Protein AF-A0A3N6KW41-F1 (afdb_monomer_lite)

Foldseek 3Di:
DCPPVVVCVVVQQDDVSLVVVLVCLQPPVLVVDDPVCNVVCVVCSVVVSVLSLQCNQFVDDPVFSVPFDPVQDDVVQQWGWTQDPPRDIDITGRHDD

pLDDT: mean 88.59, std 10.66, range [49.94, 97.19]

Organism: NCBI:txid1358

Structure (mmCIF, N/CA/C/O backbone):
data_AF-A0A3N6KW41-F1
#
_entry.id   AF-A0A3N6KW41-F1
#
loop_
_atom_site.group_PDB
_atom_site.id
_atom_site.type_symbol
_atom_site.label_atom_id
_atom_site.label_alt_id
_atom_site.label_comp_id
_atom_site.label_asym_id
_atom_site.label_entity_id
_atom_site.label_seq_id
_atom_site.pdbx_PDB_ins_code
_atom_site.Cartn_x
_atom_site.Cartn_y
_atom_site.Cartn_z
_atom_site.occupancy
_atom_site.B_iso_or_equiv
_atom_site.auth_seq_id
_atom_site.auth_comp_id
_atom_site.auth_asym_id
_atom_site.auth_atom_id
_atom_site.pdbx_PDB_model_num
ATOM 1 N N . MET A 1 1 ? -32.740 1.576 -9.269 1.00 49.94 1 MET A N 1
ATOM 2 C CA . MET A 1 1 ? -31.576 1.965 -8.438 1.00 49.94 1 MET A CA 1
ATOM 3 C C . MET A 1 1 ? -30.380 1.153 -8.911 1.00 49.94 1 MET A C 1
ATOM 5 O O . MET A 1 1 ? -30.585 -0.038 -9.018 1.00 49.94 1 MET A O 1
ATOM 9 N N . HIS A 1 2 ? -29.233 1.778 -9.236 1.00 55.50 2 HIS A N 1
ATOM 10 C CA . HIS A 1 2 ? -27.867 1.202 -9.426 1.00 55.50 2 HIS A CA 1
ATOM 11 C C . HIS A 1 2 ? -27.022 1.808 -10.570 1.00 55.50 2 HIS A C 1
ATOM 13 O O . HIS A 1 2 ? -25.885 1.397 -10.748 1.00 55.50 2 HIS A O 1
ATOM 19 N N . TYR A 1 3 ? -27.471 2.865 -11.260 1.00 67.19 3 TYR A N 1
ATOM 20 C CA . TYR A 1 3 ? -26.699 3.487 -12.358 1.00 67.19 3 TYR A CA 1
ATOM 21 C C . TYR A 1 3 ? -25.261 3.910 -11.981 1.00 67.19 3 TYR A C 1
ATOM 23 O O . TYR A 1 3 ? -24.344 3.816 -12.789 1.00 67.19 3 TYR A O 1
ATOM 31 N N . ARG A 1 4 ? -25.031 4.364 -10.739 1.00 64.88 4 ARG A N 1
ATOM 32 C CA . ARG A 1 4 ? -23.680 4.732 -10.272 1.00 64.88 4 ARG A CA 1
ATOM 33 C C . ARG A 1 4 ? -22.803 3.523 -9.956 1.00 64.88 4 ARG A C 1
ATOM 35 O O . ARG A 1 4 ? -21.609 3.580 -10.213 1.00 64.88 4 ARG A O 1
ATOM 42 N N . ALA A 1 5 ? -23.383 2.456 -9.409 1.00 63.94 5 ALA A N 1
ATOM 43 C CA . ALA A 1 5 ? -22.646 1.234 -9.098 1.00 63.94 5 ALA A CA 1
ATOM 44 C C . ALA A 1 5 ? -22.207 0.529 -10.391 1.00 63.94 5 ALA A C 1
ATOM 46 O O . ALA A 1 5 ? -21.037 0.195 -10.528 1.00 63.94 5 ALA A O 1
ATOM 47 N N . SER A 1 6 ? -23.096 0.448 -11.389 1.00 69.12 6 SER A N 1
ATOM 48 C CA . SER A 1 6 ? -22.790 -0.143 -12.699 1.00 69.12 6 SER A CA 1
ATOM 49 C C . SER A 1 6 ? -21.730 0.636 -13.493 1.00 69.12 6 SER A C 1
ATOM 51 O O . SER A 1 6 ? -21.033 0.068 -14.322 1.00 69.12 6 SER A O 1
ATOM 53 N N . GLN A 1 7 ? -21.576 1.944 -13.250 1.00 69.00 7 GLN A N 1
ATOM 54 C CA . GLN A 1 7 ? -20.508 2.770 -13.843 1.00 69.00 7 GLN A CA 1
ATOM 55 C C . GLN A 1 7 ? -19.137 2.570 -13.166 1.00 69.00 7 GLN A C 1
ATOM 57 O O . GLN A 1 7 ? -18.111 2.957 -13.732 1.00 69.00 7 GLN A O 1
ATOM 62 N N . LEU A 1 8 ? -19.122 2.028 -11.944 1.00 65.31 8 LEU A N 1
ATOM 63 C CA . LEU A 1 8 ? -17.916 1.783 -11.150 1.00 65.31 8 LEU A CA 1
ATOM 64 C C . LEU A 1 8 ? -17.413 0.344 -11.289 1.00 65.31 8 LEU A C 1
ATOM 66 O O . LEU A 1 8 ? -16.218 0.123 -11.165 1.00 65.31 8 LEU A O 1
ATOM 70 N N . GLU A 1 9 ? -18.299 -0.603 -11.585 1.00 65.69 9 GLU A N 1
ATOM 71 C CA . GLU A 1 9 ? -18.011 -2.041 -11.612 1.00 65.69 9 GLU A CA 1
ATOM 72 C C . GLU A 1 9 ? -16.845 -2.413 -12.545 1.00 65.69 9 GLU A C 1
ATOM 74 O O . GLU A 1 9 ? -15.937 -3.113 -12.123 1.00 65.69 9 GLU A O 1
ATOM 79 N N . GLY A 1 10 ? -16.771 -1.837 -13.752 1.00 67.19 10 GLY A N 1
ATOM 80 C CA . GLY A 1 10 ? -15.646 -2.044 -14.684 1.00 67.19 10 GLY A CA 1
ATOM 81 C C . GLY A 1 10 ? -14.396 -1.189 -14.419 1.00 67.19 10 GLY A C 1
ATOM 82 O O . GLY A 1 10 ? -13.525 -1.098 -15.279 1.00 67.19 10 GLY A O 1
ATOM 83 N N . LYS A 1 11 ? -14.340 -0.474 -13.290 1.00 69.88 11 LYS A N 1
ATOM 84 C CA . LYS A 1 11 ? -13.215 0.392 -12.881 1.00 69.88 11 LYS A CA 1
ATOM 85 C C . LYS A 1 11 ? -12.656 0.024 -11.507 1.00 69.88 11 LYS A C 1
ATOM 87 O O . LYS A 1 11 ? -11.722 0.676 -11.038 1.00 69.88 11 LYS A O 1
ATOM 92 N N . LEU A 1 12 ? -13.268 -0.948 -10.838 1.00 71.31 12 LEU A N 1
ATOM 93 C CA . LEU A 1 12 ? -12.833 -1.444 -9.543 1.00 71.31 12 LEU A CA 1
ATOM 94 C C . LEU A 1 12 ? -11.847 -2.583 -9.774 1.00 71.31 12 LEU A C 1
ATOM 96 O O . LEU A 1 12 ? -12.175 -3.534 -10.469 1.00 71.31 12 LEU A O 1
ATOM 100 N N . PHE A 1 13 ? -10.676 -2.489 -9.149 1.00 71.31 13 PHE A N 1
ATOM 101 C CA . PHE A 1 13 ? -9.762 -3.619 -9.043 1.00 71.31 13 PHE A CA 1
ATOM 102 C C . PHE A 1 13 ? -10.388 -4.651 -8.108 1.00 71.31 13 PHE A C 1
ATOM 104 O O . PHE A 1 13 ? -10.581 -4.376 -6.920 1.00 71.31 13 PHE A O 1
ATOM 111 N N . LEU A 1 14 ? -10.749 -5.813 -8.645 1.00 71.75 14 LEU A N 1
ATOM 112 C CA . LEU A 1 14 ? -11.401 -6.882 -7.893 1.00 71.75 14 LEU A CA 1
ATOM 113 C C . LEU A 1 14 ? -10.571 -8.167 -7.964 1.00 71.75 14 LEU A C 1
ATOM 115 O O . LEU A 1 14 ? -10.083 -8.544 -9.026 1.00 71.75 14 LEU A O 1
ATOM 119 N N . GLY A 1 15 ? -10.443 -8.850 -6.821 1.00 74.31 15 GLY A N 1
ATOM 120 C CA . GLY A 1 15 ? -9.810 -10.169 -6.723 1.00 74.31 15 GLY A CA 1
ATOM 121 C C . GLY A 1 15 ? -8.417 -10.221 -7.354 1.00 74.31 15 GLY A C 1
ATOM 122 O O . GLY A 1 15 ? -7.523 -9.472 -6.958 1.00 74.31 15 GLY A O 1
ATOM 123 N N . ASP A 1 16 ? -8.261 -11.093 -8.353 1.00 82.62 16 ASP A N 1
ATOM 124 C CA . ASP A 1 16 ? -6.994 -11.377 -9.034 1.00 82.62 16 ASP A CA 1
ATOM 125 C C . ASP A 1 16 ? -6.350 -10.137 -9.670 1.00 82.62 16 ASP A C 1
ATOM 127 O O . ASP A 1 16 ? -5.124 -10.035 -9.707 1.00 82.62 16 ASP A O 1
ATOM 131 N N . GLU A 1 17 ? -7.138 -9.150 -10.105 1.00 86.81 17 GLU A N 1
ATOM 132 C CA . GLU A 1 17 ? -6.604 -7.921 -10.704 1.00 86.81 17 GLU A CA 1
ATOM 133 C C . GLU A 1 17 ? -5.730 -7.131 -9.722 1.00 86.81 17 GLU A C 1
ATOM 135 O O . GLU A 1 17 ? -4.718 -6.547 -10.115 1.00 86.81 17 GLU A O 1
ATOM 140 N N . THR A 1 18 ? -6.087 -7.138 -8.433 1.00 89.00 18 THR A N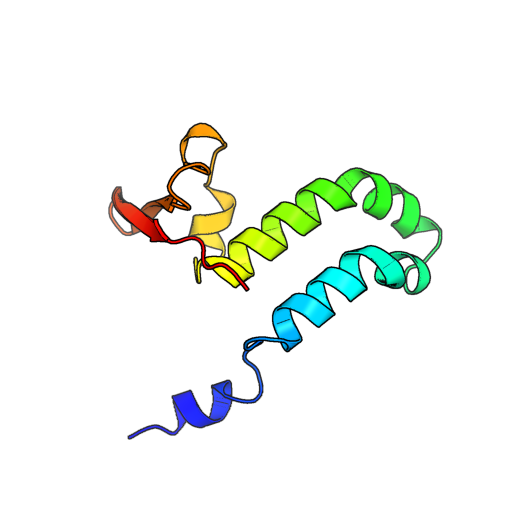 1
ATOM 141 C CA . THR A 1 18 ? -5.304 -6.495 -7.368 1.00 89.00 18 THR A CA 1
ATOM 142 C C . THR A 1 18 ? -3.927 -7.132 -7.254 1.00 89.00 18 THR A C 1
ATOM 144 O O . THR A 1 18 ? -2.914 -6.431 -7.188 1.00 89.00 18 THR A O 1
ATOM 147 N N . LYS A 1 19 ? -3.881 -8.467 -7.260 1.00 89.81 19 LYS A N 1
ATOM 148 C CA . LYS A 1 19 ? -2.634 -9.220 -7.162 1.00 89.81 19 LYS A CA 1
ATOM 149 C C . LYS A 1 19 ? -1.769 -9.007 -8.400 1.00 89.81 19 LYS A C 1
ATOM 151 O O . LYS A 1 19 ? -0.603 -8.652 -8.261 1.00 89.81 19 LYS A O 1
ATOM 156 N N . VAL A 1 20 ? -2.362 -9.108 -9.590 1.00 92.62 20 VAL A N 1
ATOM 157 C CA . VAL A 1 20 ? -1.683 -8.847 -10.870 1.00 92.62 20 VAL A CA 1
ATOM 158 C C . VAL A 1 20 ? -1.097 -7.434 -10.908 1.00 92.62 20 VAL A C 1
ATOM 160 O O . VAL A 1 20 ? 0.029 -7.238 -11.361 1.00 92.62 20 VAL A O 1
ATOM 163 N N . PHE A 1 21 ? -1.822 -6.436 -10.399 1.00 93.31 21 PHE A N 1
ATOM 164 C CA . PHE A 1 21 ? -1.317 -5.069 -10.322 1.00 93.31 21 PHE A CA 1
ATOM 165 C C . PHE A 1 21 ? -0.112 -4.937 -9.386 1.00 93.31 21 PHE A C 1
ATOM 167 O O . PHE A 1 21 ? 0.881 -4.308 -9.755 1.00 93.31 21 PHE A O 1
ATOM 174 N N . LEU A 1 22 ? -0.171 -5.528 -8.191 1.00 94.44 22 LEU A N 1
ATOM 175 C CA . LEU A 1 22 ? 0.945 -5.489 -7.244 1.00 94.44 22 LEU A CA 1
ATOM 176 C C . LEU A 1 22 ? 2.175 -6.227 -7.787 1.00 94.44 22 LEU A C 1
ATOM 178 O O . LEU A 1 22 ? 3.277 -5.688 -7.706 1.00 94.44 22 LEU A O 1
ATOM 182 N N . GLU A 1 23 ? 1.984 -7.387 -8.419 1.00 94.94 23 GLU A N 1
ATOM 183 C CA . GLU A 1 23 ? 3.048 -8.135 -9.100 1.00 94.94 23 GLU A CA 1
ATOM 184 C C . GLU A 1 23 ? 3.675 -7.312 -10.233 1.00 94.94 23 GLU A C 1
ATOM 186 O O . GLU 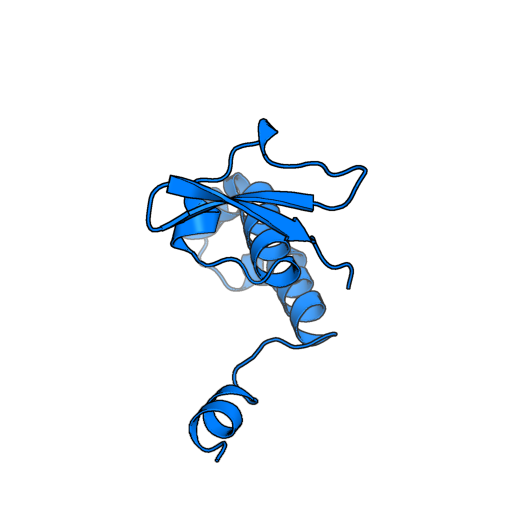A 1 23 ? 4.900 -7.235 -10.338 1.00 94.94 23 GLU A O 1
ATOM 191 N N . PHE A 1 24 ? 2.863 -6.613 -11.033 1.00 96.19 24 PHE A N 1
ATOM 192 C CA . PHE A 1 24 ? 3.362 -5.697 -12.059 1.00 96.19 24 PHE A CA 1
ATOM 193 C C . PHE A 1 24 ? 4.202 -4.564 -11.453 1.00 96.19 24 PHE A C 1
ATOM 195 O O . PHE A 1 24 ? 5.302 -4.279 -11.937 1.00 96.19 24 PHE A O 1
ATOM 202 N N . VAL A 1 25 ? 3.716 -3.911 -10.390 1.00 96.75 25 VAL A N 1
ATOM 203 C CA . VAL A 1 25 ? 4.467 -2.846 -9.703 1.00 96.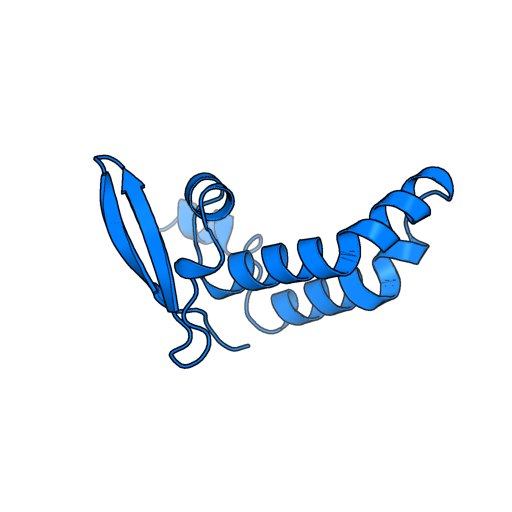75 25 VAL A CA 1
ATOM 204 C C . VAL A 1 25 ? 5.779 -3.393 -9.145 1.00 96.75 25 VAL A C 1
ATOM 206 O O . VAL A 1 25 ? 6.811 -2.722 -9.219 1.00 96.75 25 VAL A O 1
ATOM 209 N N . GLU A 1 26 ? 5.769 -4.616 -8.622 1.00 96.88 26 GLU A N 1
ATOM 210 C CA . GLU A 1 26 ? 6.951 -5.249 -8.064 1.00 96.88 26 GLU A CA 1
ATOM 211 C C . GLU A 1 26 ? 7.967 -5.668 -9.137 1.00 96.88 26 GLU A C 1
ATOM 213 O O . GLU A 1 26 ? 9.165 -5.438 -8.961 1.00 96.88 26 GLU A O 1
ATOM 218 N N . HIS A 1 27 ? 7.547 -6.247 -10.256 1.00 96.81 27 HIS A N 1
ATOM 219 C CA . HIS A 1 27 ? 8.473 -6.933 -11.164 1.00 96.81 27 HIS A CA 1
ATOM 220 C C . HIS A 1 27 ? 8.698 -6.226 -12.505 1.00 96.81 27 HIS A C 1
ATOM 222 O O . HIS A 1 27 ? 9.772 -6.371 -13.103 1.00 96.81 27 HIS A O 1
ATOM 228 N N . ASP A 1 28 ? 7.743 -5.419 -12.965 1.00 97.06 28 ASP A N 1
ATOM 229 C CA . ASP A 1 28 ? 7.722 -4.924 -14.344 1.00 97.06 28 ASP A CA 1
ATOM 230 C C . ASP A 1 28 ? 7.672 -3.404 -14.463 1.00 97.06 28 ASP A C 1
ATOM 232 O O . ASP A 1 28 ? 8.238 -2.852 -15.413 1.00 97.06 28 ASP A O 1
ATOM 236 N N . TYR A 1 29 ? 7.104 -2.696 -13.484 1.00 97.12 29 TYR A N 1
ATOM 237 C CA . TYR A 1 29 ? 6.980 -1.240 -13.553 1.00 97.12 29 TYR A CA 1
ATOM 238 C C . TYR A 1 29 ? 8.338 -0.537 -13.696 1.00 97.12 29 TYR A C 1
ATOM 240 O O . TYR A 1 29 ? 8.452 0.408 -14.478 1.00 97.12 29 TYR A O 1
ATOM 248 N N . GLU A 1 30 ? 9.405 -1.043 -13.064 1.00 96.31 30 GLU A N 1
ATOM 249 C CA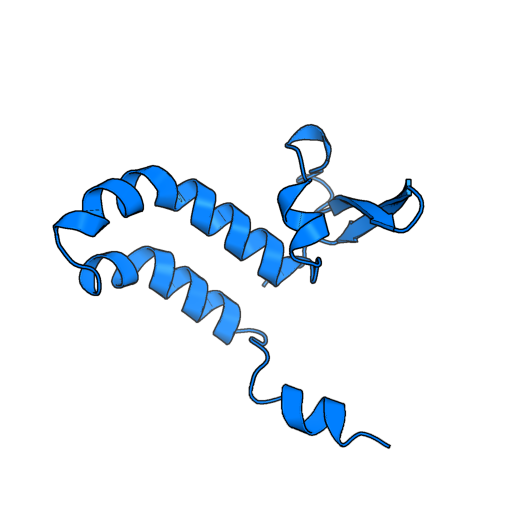 . GLU A 1 30 ? 10.767 -0.501 -13.226 1.00 96.31 30 GLU A CA 1
ATOM 250 C C . GLU A 1 30 ? 11.223 -0.442 -14.696 1.00 96.31 30 GLU A C 1
ATOM 252 O O . GLU A 1 30 ? 11.959 0.465 -15.096 1.00 96.31 30 GLU A O 1
ATOM 257 N N . LYS A 1 31 ? 10.789 -1.404 -15.517 1.00 95.19 31 LYS A N 1
ATOM 258 C CA . LYS A 1 31 ? 11.162 -1.495 -16.934 1.00 95.19 31 LYS A CA 1
ATOM 259 C C . LYS A 1 31 ? 10.431 -0.442 -17.769 1.00 95.19 31 LYS A C 1
ATOM 261 O O . LYS A 1 31 ? 10.993 0.039 -18.749 1.00 95.19 31 LYS A O 1
ATOM 266 N N . SER A 1 32 ? 9.222 -0.062 -17.351 1.00 95.69 32 SER A N 1
ATOM 267 C CA . SER A 1 32 ? 8.365 0.919 -18.033 1.00 95.69 32 SER A CA 1
ATOM 268 C C . SER A 1 32 ? 8.759 2.382 -17.792 1.00 95.69 32 SER A C 1
ATOM 270 O O . SER A 1 32 ? 8.314 3.267 -18.520 1.00 95.69 32 SER A O 1
ATOM 272 N N . ILE A 1 33 ? 9.610 2.658 -16.797 1.00 96.44 33 ILE A N 1
ATOM 273 C CA . ILE A 1 33 ? 9.986 4.024 -16.415 1.00 96.44 33 ILE A CA 1
ATOM 274 C C . ILE A 1 33 ? 11.352 4.451 -16.965 1.00 96.44 33 ILE A C 1
ATOM 276 O O . ILE A 1 33 ? 12.275 3.653 -17.171 1.00 96.44 33 ILE A O 1
ATOM 280 N N . SER A 1 34 ? 11.499 5.767 -17.153 1.00 96.75 34 SER A N 1
ATOM 281 C CA . SER A 1 34 ? 12.754 6.382 -17.597 1.00 96.75 34 SER A CA 1
ATOM 282 C C . SER A 1 34 ? 13.900 6.137 -16.612 1.00 96.75 34 SER A C 1
ATOM 284 O O . SER A 1 34 ? 13.689 6.041 -15.401 1.00 96.75 34 SER A O 1
ATOM 286 N N . ASN A 1 35 ? 15.141 6.140 -17.110 1.00 93.88 35 ASN A N 1
ATOM 287 C CA . ASN A 1 35 ? 16.339 5.982 -16.275 1.00 93.88 35 ASN A CA 1
ATOM 288 C C . ASN A 1 35 ? 16.396 6.984 -15.110 1.00 93.88 35 ASN A C 1
ATOM 290 O O . ASN A 1 35 ? 16.804 6.620 -14.010 1.00 93.88 35 ASN A O 1
ATOM 294 N N . ARG A 1 36 ? 15.915 8.218 -15.319 1.00 94.44 36 ARG A N 1
ATOM 295 C CA . ARG A 1 36 ? 15.852 9.253 -14.276 1.00 94.44 36 ARG A CA 1
ATOM 296 C C . ARG A 1 36 ? 14.921 8.873 -13.118 1.00 94.44 36 ARG A C 1
ATOM 298 O O . ARG A 1 36 ? 15.222 9.196 -11.975 1.00 94.44 36 ARG A O 1
ATOM 305 N N . ALA A 1 37 ? 13.811 8.189 -13.398 1.00 95.38 37 ALA A N 1
ATOM 306 C CA . ALA A 1 37 ? 12.826 7.789 -12.391 1.00 95.38 37 ALA A CA 1
ATOM 307 C C . ALA A 1 37 ? 13.204 6.494 -11.643 1.00 95.38 37 ALA A C 1
ATOM 309 O O . ALA A 1 37 ? 12.697 6.243 -10.546 1.00 95.38 37 ALA A O 1
ATOM 310 N N . ARG A 1 38 ? 14.112 5.676 -12.198 1.00 95.94 38 ARG A N 1
ATOM 311 C CA . ARG A 1 38 ? 14.495 4.373 -11.622 1.00 95.94 38 ARG A CA 1
ATOM 312 C C . ARG A 1 38 ? 15.102 4.485 -10.232 1.00 95.94 38 ARG A C 1
ATOM 314 O O . ARG A 1 38 ? 14.761 3.692 -9.361 1.00 95.94 38 ARG A O 1
ATOM 321 N N . THR A 1 39 ? 15.957 5.477 -9.999 1.00 95.62 39 THR A N 1
ATOM 322 C CA . THR A 1 39 ? 16.597 5.670 -8.689 1.00 95.62 39 THR A CA 1
ATOM 323 C C . THR A 1 39 ? 15.566 5.937 -7.593 1.00 95.62 39 THR A C 1
ATOM 325 O O . THR A 1 39 ? 15.605 5.302 -6.540 1.00 95.62 39 THR A O 1
ATOM 328 N N . SER A 1 40 ? 14.607 6.836 -7.844 1.00 96.19 40 SER A N 1
ATOM 329 C CA . SER A 1 40 ? 13.525 7.119 -6.894 1.00 96.19 40 SER A CA 1
ATOM 330 C C . SER A 1 40 ? 12.593 5.928 -6.706 1.00 96.19 40 SER A C 1
ATOM 332 O O . SER A 1 40 ? 12.208 5.645 -5.574 1.00 96.19 40 SER A O 1
ATOM 334 N N . PHE A 1 41 ? 12.270 5.209 -7.786 1.00 97.00 41 PHE A N 1
ATOM 335 C CA . PHE A 1 41 ? 11.442 4.012 -7.705 1.00 97.00 41 PHE A CA 1
ATOM 336 C C . PHE A 1 41 ? 12.097 2.953 -6.814 1.00 97.00 41 PHE A C 1
ATOM 338 O O . PHE A 1 41 ? 11.491 2.545 -5.833 1.00 97.00 41 PHE A O 1
ATOM 345 N N . LYS A 1 42 ? 13.362 2.583 -7.064 1.00 96.06 42 LYS A N 1
ATOM 346 C CA . LYS A 1 42 ? 14.081 1.587 -6.247 1.00 96.06 42 LYS A CA 1
ATOM 347 C C . LYS A 1 42 ? 14.116 1.952 -4.770 1.00 96.06 42 LYS A C 1
ATOM 349 O O . LYS A 1 42 ? 13.903 1.091 -3.924 1.00 96.06 42 LYS A O 1
ATOM 354 N N . LYS A 1 43 ? 14.355 3.231 -4.468 1.00 97.19 43 LYS A N 1
ATOM 355 C CA . LYS A 1 43 ? 14.390 3.733 -3.092 1.00 97.19 43 LYS A CA 1
ATOM 356 C C . LYS A 1 43 ? 13.041 3.580 -2.381 1.00 97.19 43 LYS A C 1
ATOM 358 O O . LYS A 1 43 ? 13.018 3.263 -1.197 1.00 97.19 43 LYS A O 1
ATOM 363 N N . ASN A 1 44 ? 11.937 3.822 -3.084 1.00 97.12 44 ASN A N 1
ATOM 364 C CA . ASN A 1 44 ? 10.604 3.871 -2.483 1.00 97.12 44 ASN A CA 1
ATOM 365 C C . ASN A 1 44 ? 9.802 2.574 -2.644 1.00 97.12 44 ASN A C 1
ATOM 367 O O . ASN A 1 44 ? 8.805 2.404 -1.952 1.00 97.12 44 ASN A O 1
ATOM 371 N N . LYS A 1 45 ? 10.241 1.655 -3.510 1.00 97.12 45 LYS A N 1
ATOM 372 C CA . LYS A 1 45 ? 9.494 0.473 -3.959 1.00 97.12 45 LYS A CA 1
ATOM 373 C C . LYS A 1 45 ? 8.818 -0.296 -2.827 1.00 97.12 45 LYS A C 1
ATOM 375 O O . LYS A 1 45 ? 7.622 -0.536 -2.895 1.00 97.12 45 LYS A O 1
ATOM 380 N N . VAL A 1 46 ? 9.566 -0.648 -1.780 1.00 96.88 46 VAL A N 1
ATOM 381 C CA . VAL A 1 46 ? 9.039 -1.433 -0.648 1.00 96.88 46 VAL A CA 1
ATOM 382 C C . VAL A 1 46 ? 7.936 -0.675 0.091 1.00 96.88 46 VAL A C 1
ATOM 384 O O . VAL A 1 46 ? 6.885 -1.236 0.386 1.00 96.88 46 VAL A O 1
ATOM 387 N N . ARG A 1 47 ? 8.151 0.618 0.355 1.00 95.94 47 ARG A N 1
ATOM 388 C CA . ARG A 1 47 ? 7.159 1.477 1.010 1.00 95.94 47 ARG A CA 1
ATOM 389 C C . ARG A 1 47 ? 5.917 1.626 0.139 1.00 95.94 47 ARG A C 1
ATOM 391 O O . ARG A 1 47 ? 4.807 1.494 0.637 1.00 95.94 47 ARG A O 1
ATOM 398 N N . ASP A 1 48 ? 6.107 1.921 -1.141 1.00 96.50 48 ASP A N 1
ATOM 399 C CA . ASP A 1 48 ? 5.006 2.188 -2.061 1.00 96.50 48 ASP A CA 1
ATOM 400 C C . ASP A 1 48 ? 4.168 0.919 -2.277 1.00 96.50 48 ASP A C 1
ATOM 402 O O . ASP A 1 48 ? 2.946 0.999 -2.220 1.00 96.50 48 ASP A O 1
ATOM 406 N N . LEU A 1 49 ? 4.797 -0.258 -2.393 1.00 96.88 49 LEU A N 1
ATOM 407 C CA . LEU A 1 49 ? 4.094 -1.546 -2.395 1.00 96.88 49 LEU A CA 1
ATOM 408 C C . LEU A 1 49 ? 3.306 -1.768 -1.101 1.00 96.88 49 LEU A C 1
ATOM 410 O O . LEU A 1 49 ? 2.134 -2.110 -1.171 1.00 96.88 49 LEU A O 1
ATOM 414 N N . ALA A 1 50 ? 3.890 -1.515 0.075 1.00 94.56 50 ALA A N 1
ATOM 415 C CA . ALA A 1 50 ? 3.171 -1.661 1.342 1.00 94.56 50 ALA A CA 1
ATOM 416 C C . ALA A 1 50 ? 1.938 -0.739 1.427 1.00 94.56 50 ALA A C 1
ATOM 418 O O . ALA A 1 50 ? 0.870 -1.168 1.863 1.00 94.56 50 ALA A O 1
ATOM 419 N N . ILE A 1 51 ? 2.067 0.512 0.971 1.00 95.25 51 ILE A N 1
ATOM 420 C CA . ILE A 1 51 ? 0.964 1.481 0.918 1.00 95.25 51 ILE A CA 1
ATOM 421 C C . ILE A 1 51 ? -0.120 1.014 -0.061 1.00 95.25 51 ILE A C 1
ATOM 423 O O . ILE A 1 51 ? -1.299 1.043 0.289 1.00 95.25 51 ILE A O 1
ATOM 427 N N . LEU A 1 52 ? 0.259 0.574 -1.266 1.00 94.88 52 LEU A N 1
ATOM 428 C CA . LEU A 1 52 ? -0.678 0.080 -2.279 1.00 94.88 52 LEU A CA 1
ATOM 429 C C . LEU A 1 52 ? -1.415 -1.170 -1.793 1.00 94.88 52 LEU A C 1
ATOM 431 O O . LEU A 1 52 ? -2.642 -1.210 -1.857 1.00 94.88 52 LEU A O 1
ATOM 435 N N . SER A 1 53 ? -0.696 -2.145 -1.238 1.00 93.94 53 SER A N 1
ATOM 436 C CA . SER A 1 53 ? -1.283 -3.360 -0.671 1.00 93.94 53 SER A CA 1
ATOM 437 C C . SER A 1 53 ? -2.261 -3.039 0.453 1.00 93.94 53 SER A C 1
ATOM 439 O O . SER A 1 53 ? -3.372 -3.566 0.464 1.00 93.94 53 SER A O 1
ATOM 441 N N . LEU A 1 54 ? -1.899 -2.140 1.376 1.00 93.81 54 LEU A N 1
ATOM 442 C CA . LEU A 1 54 ? -2.791 -1.718 2.457 1.00 93.81 54 LEU A CA 1
ATOM 443 C C . LEU A 1 54 ? -4.035 -1.008 1.914 1.00 93.81 54 LEU A C 1
ATOM 445 O O . LEU A 1 54 ? -5.145 -1.273 2.366 1.00 93.81 54 LEU A O 1
ATOM 449 N N . PHE A 1 55 ? -3.875 -0.122 0.934 1.00 93.31 55 PHE A N 1
ATOM 450 C CA . PHE A 1 55 ? -4.989 0.612 0.340 1.00 93.31 55 PHE A CA 1
ATOM 451 C C . PHE A 1 55 ? -5.992 -0.324 -0.345 1.00 93.31 55 PHE A C 1
ATOM 453 O O . PHE A 1 55 ? -7.196 -0.220 -0.106 1.00 93.31 55 PHE A O 1
ATOM 460 N N . LEU A 1 56 ? -5.486 -1.274 -1.135 1.00 91.94 56 LEU A N 1
ATOM 461 C CA . LEU A 1 56 ? -6.294 -2.232 -1.890 1.00 91.94 56 LEU A CA 1
ATOM 462 C C . LEU A 1 56 ? -6.951 -3.292 -0.988 1.00 91.94 56 LEU A C 1
ATOM 464 O O . LEU A 1 56 ? -8.062 -3.723 -1.275 1.00 91.94 56 LEU A O 1
ATOM 468 N N . SER A 1 57 ? -6.315 -3.668 0.128 1.00 91.12 57 SER A N 1
ATOM 469 C CA . SER A 1 57 ? -6.851 -4.661 1.081 1.00 91.12 57 SER A CA 1
ATOM 470 C C . SER A 1 57 ? -7.837 -4.100 2.111 1.00 91.12 57 SER A C 1
ATOM 472 O O . SER A 1 57 ? -8.578 -4.873 2.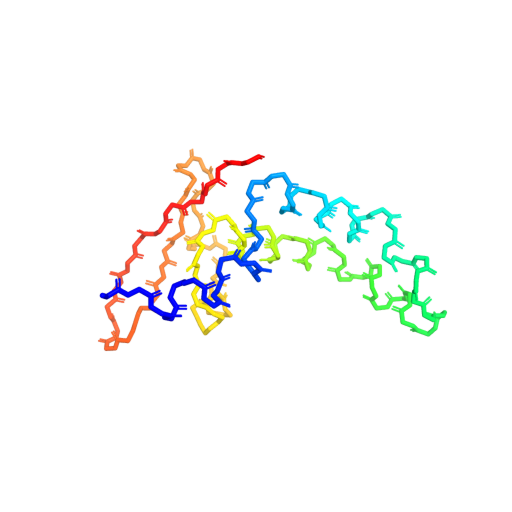714 1.00 91.12 57 SER A O 1
ATOM 474 N N . SER A 1 58 ? -7.849 -2.789 2.365 1.00 90.31 58 SER A N 1
ATOM 475 C CA . SER A 1 58 ? -8.628 -2.202 3.472 1.00 90.31 58 SER A CA 1
ATOM 476 C C . SER A 1 58 ? -9.817 -1.347 3.030 1.00 90.31 58 SER A C 1
ATOM 478 O O . SER A 1 58 ? -10.694 -1.049 3.841 1.00 90.31 58 SER A O 1
ATOM 480 N N . GLY A 1 59 ? -9.863 -0.904 1.768 1.00 86.94 59 GLY A N 1
ATOM 481 C CA . GLY A 1 59 ? -10.913 0.003 1.289 1.00 86.94 59 GLY A CA 1
ATOM 482 C C . GLY A 1 59 ? -10.917 1.369 1.993 1.00 86.94 59 GLY A C 1
ATOM 483 O O . GLY A 1 59 ? -11.937 2.064 2.013 1.00 86.94 59 GLY A O 1
ATOM 484 N N . LEU A 1 60 ? -9.791 1.753 2.606 1.00 91.00 60 LEU A N 1
ATOM 485 C CA . LEU A 1 60 ? -9.619 3.054 3.245 1.00 91.00 60 LEU A CA 1
ATOM 486 C C . LEU A 1 60 ? -9.700 4.193 2.234 1.00 91.00 60 LEU A C 1
ATOM 488 O O . LEU A 1 60 ? -9.370 4.051 1.059 1.00 91.00 60 LEU A O 1
ATOM 492 N N . ARG A 1 61 ? -10.085 5.381 2.700 1.00 90.06 61 ARG A N 1
ATOM 493 C CA . ARG A 1 61 ? -9.969 6.592 1.881 1.00 90.06 61 ARG A CA 1
ATOM 494 C C . ARG A 1 61 ? -8.521 7.070 1.879 1.00 90.06 61 ARG A C 1
ATOM 496 O O . ARG A 1 61 ? -7.831 6.956 2.885 1.00 90.06 61 ARG A O 1
ATOM 503 N N . CYS A 1 62 ? -8.091 7.721 0.797 1.00 90.31 62 CYS A N 1
ATOM 504 C CA . CYS A 1 62 ? -6.734 8.276 0.686 1.00 90.31 62 CYS A CA 1
ATOM 505 C C . CYS A 1 62 ? -6.354 9.171 1.886 1.00 90.31 62 CYS A C 1
ATOM 507 O O . CYS A 1 62 ? -5.283 9.017 2.460 1.00 90.31 62 CYS A O 1
ATOM 509 N N . ALA A 1 63 ? -7.267 10.036 2.342 1.00 89.75 63 ALA A N 1
ATOM 510 C CA . ALA A 1 63 ? -7.020 10.894 3.505 1.00 89.75 63 ALA A CA 1
ATOM 511 C C . ALA A 1 63 ? -6.819 10.115 4.820 1.00 89.75 63 ALA A C 1
ATOM 513 O O . ALA A 1 63 ? -6.096 10.573 5.696 1.00 89.75 63 ALA A O 1
ATOM 514 N N . GLU A 1 64 ? -7.457 8.952 4.960 1.00 91.25 64 GLU A N 1
ATOM 515 C CA . GLU A 1 64 ? -7.299 8.082 6.131 1.00 91.25 64 GLU A CA 1
ATOM 516 C C . GLU A 1 64 ? -5.970 7.323 6.035 1.00 91.25 64 GLU A C 1
ATOM 518 O O . GLU A 1 64 ? -5.241 7.243 7.018 1.00 91.25 64 GLU A O 1
ATOM 523 N N . LEU A 1 65 ? -5.618 6.853 4.832 1.00 93.38 65 LEU A N 1
ATOM 524 C CA . LEU A 1 65 ? -4.362 6.158 4.549 1.00 93.38 65 LEU A CA 1
ATOM 525 C C . LEU A 1 65 ? -3.128 7.002 4.888 1.00 93.38 65 LEU A C 1
ATOM 527 O O . LEU A 1 65 ? -2.205 6.519 5.536 1.00 93.38 65 LEU A O 1
ATOM 531 N N . VAL A 1 66 ? -3.122 8.269 4.468 1.00 91.88 66 VAL A N 1
ATOM 532 C CA . VAL A 1 66 ? -1.986 9.190 4.663 1.00 91.88 66 VAL A CA 1
ATOM 533 C C . VAL A 1 66 ? -1.718 9.480 6.147 1.00 91.88 66 VAL A C 1
ATOM 535 O O . VAL A 1 66 ? -0.598 9.832 6.506 1.00 91.88 66 VAL A O 1
ATOM 538 N N . GLY A 1 67 ? -2.726 9.332 7.013 1.00 90.12 67 GLY A N 1
ATOM 539 C CA . GLY A 1 67 ? -2.609 9.584 8.451 1.00 90.12 67 GLY A CA 1
ATOM 540 C C . GLY A 1 67 ? -2.181 8.379 9.296 1.00 90.12 67 GLY A C 1
ATOM 541 O O . GLY A 1 67 ? -2.027 8.541 10.506 1.00 90.12 67 GLY A O 1
ATOM 542 N N . ILE A 1 68 ? -2.023 7.189 8.706 1.00 93.56 68 ILE A N 1
ATOM 543 C CA . ILE A 1 68 ? -1.696 5.959 9.442 1.00 93.56 68 ILE A CA 1
ATOM 544 C C . ILE A 1 68 ? -0.238 5.957 9.902 1.00 93.56 68 ILE A C 1
ATOM 546 O O . ILE A 1 68 ? 0.679 6.218 9.123 1.00 93.56 68 ILE A O 1
ATOM 550 N N . ASN A 1 69 ? -0.026 5.566 11.158 1.00 94.31 69 ASN A N 1
ATOM 551 C CA . ASN A 1 69 ? 1.290 5.263 11.711 1.00 94.31 69 ASN A CA 1
ATOM 552 C C . ASN A 1 69 ? 1.454 3.757 11.941 1.00 94.31 69 ASN A C 1
ATOM 554 O O . ASN A 1 69 ? 0.484 3.007 12.014 1.00 94.31 69 ASN A O 1
ATOM 558 N N . LEU A 1 70 ? 2.695 3.303 12.137 1.00 93.44 70 LEU A N 1
ATOM 559 C CA . LEU A 1 70 ? 2.983 1.887 12.408 1.00 93.44 70 LEU A CA 1
ATOM 560 C C . LEU A 1 70 ? 2.235 1.351 13.641 1.00 93.44 70 LEU A C 1
ATOM 562 O O . LEU A 1 70 ? 1.790 0.212 13.635 1.00 93.44 70 LEU A O 1
ATOM 566 N N . ASN A 1 71 ? 2.029 2.189 14.660 1.00 95.69 71 ASN A N 1
ATOM 567 C CA . ASN A 1 71 ? 1.299 1.819 15.880 1.00 95.69 71 ASN A CA 1
ATOM 568 C C . ASN A 1 71 ? -0.209 1.615 15.657 1.00 95.69 71 ASN A C 1
ATOM 570 O O . ASN A 1 71 ? -0.893 1.071 16.524 1.00 95.69 71 ASN A O 1
ATOM 574 N N . ASP A 1 72 ? -0.738 2.075 14.524 1.00 94.69 72 ASP A N 1
ATOM 575 C CA . ASP A 1 72 ? -2.136 1.880 14.152 1.00 94.69 72 ASP A CA 1
ATOM 576 C C . ASP A 1 72 ? -2.358 0.529 13.454 1.00 94.69 72 ASP A C 1
ATOM 578 O O . ASP A 1 72 ? -3.503 0.092 13.317 1.00 94.69 72 ASP A O 1
ATOM 582 N N . LEU A 1 73 ? -1.278 -0.144 13.037 1.00 94.81 73 LEU A N 1
ATOM 583 C CA . LEU A 1 73 ? -1.303 -1.445 12.380 1.00 94.81 73 LEU A CA 1
ATOM 584 C C . LEU A 1 73 ? -1.155 -2.563 13.410 1.00 94.81 73 LEU A C 1
ATOM 586 O O . LEU A 1 73 ? -0.147 -2.674 14.104 1.00 94.81 73 LEU A O 1
ATOM 590 N N . ASN A 1 74 ? -2.144 -3.447 13.456 1.00 95.31 74 ASN A N 1
ATOM 591 C CA . ASN A 1 74 ? -2.041 -4.718 14.149 1.00 95.31 74 ASN A CA 1
ATOM 592 C C . ASN A 1 74 ? -2.012 -5.835 13.101 1.00 95.31 74 ASN A C 1
ATOM 594 O O . ASN A 1 74 ? -3.054 -6.285 12.623 1.00 95.31 74 ASN A O 1
ATOM 598 N N . LEU A 1 75 ? -0.800 -6.252 12.733 1.00 91.94 75 LEU A N 1
ATOM 599 C CA . LEU A 1 75 ? -0.582 -7.267 11.700 1.00 91.94 75 LEU A CA 1
ATOM 600 C C . LEU A 1 75 ? -0.953 -8.679 12.173 1.00 91.94 75 LEU A C 1
ATOM 602 O O . LEU A 1 75 ? -1.368 -9.487 11.353 1.00 91.94 75 LEU A O 1
ATOM 606 N N . GLU A 1 76 ? -0.883 -8.958 13.479 1.00 93.44 76 GLU A N 1
ATOM 607 C CA . GLU A 1 76 ? -1.297 -10.250 14.054 1.00 93.44 76 GLU A CA 1
ATOM 608 C C . GLU A 1 76 ? -2.797 -10.501 13.872 1.00 93.44 76 GLU A C 1
ATOM 610 O O . GLU A 1 76 ? -3.226 -11.617 13.595 1.00 93.44 76 GLU A O 1
ATOM 615 N N . THR A 1 77 ? -3.603 -9.448 14.015 1.00 94.00 77 THR A N 1
ATOM 616 C CA . THR A 1 77 ? -5.064 -9.518 13.876 1.00 94.00 77 THR A CA 1
ATOM 617 C C . THR A 1 77 ? -5.569 -9.044 12.516 1.00 94.00 77 THR A C 1
ATOM 619 O O . THR A 1 77 ? -6.781 -9.044 12.301 1.00 94.00 77 THR A O 1
ATOM 622 N N . GLY A 1 78 ? -4.670 -8.616 11.621 1.00 94.31 78 GLY A N 1
ATOM 623 C CA . GLY A 1 78 ? -5.009 -8.100 10.295 1.00 94.31 78 GLY A CA 1
ATOM 624 C C . GLY A 1 78 ? -5.923 -6.876 10.354 1.00 94.31 78 GLY A C 1
ATOM 625 O O . GLY A 1 78 ? -6.944 -6.831 9.673 1.00 94.31 78 GLY A O 1
ATOM 626 N N . LYS A 1 79 ? -5.619 -5.897 11.213 1.00 95.31 79 LYS A N 1
ATOM 627 C CA . LYS A 1 79 ? -6.469 -4.715 11.429 1.00 95.31 79 LYS A CA 1
ATOM 628 C C . LYS A 1 79 ? -5.667 -3.427 11.424 1.00 95.31 79 LYS A C 1
ATOM 630 O O . LYS A 1 79 ? -4.530 -3.385 11.889 1.00 95.31 79 LYS A O 1
ATOM 635 N N . VAL A 1 80 ? -6.309 -2.355 10.975 1.00 95.81 80 VAL A N 1
ATOM 636 C CA . VAL A 1 80 ? -5.770 -0.999 11.026 1.00 95.81 80 VAL A CA 1
ATOM 637 C C . VAL A 1 80 ? -6.735 -0.056 11.730 1.00 95.81 80 VAL A C 1
ATOM 639 O O . VAL A 1 80 ? -7.940 -0.051 11.471 1.00 95.81 80 VAL A O 1
ATOM 642 N N . ARG A 1 81 ? -6.206 0.739 12.655 1.00 94.75 81 ARG A N 1
ATOM 643 C CA . ARG A 1 81 ? -6.946 1.806 13.325 1.00 94.75 81 ARG A CA 1
ATOM 644 C C . ARG A 1 81 ? -6.888 3.072 12.480 1.00 94.75 81 ARG A C 1
ATOM 646 O O . ARG A 1 81 ? -5.822 3.459 12.021 1.00 94.75 81 ARG A O 1
ATOM 653 N N . VAL A 1 82 ? -8.022 3.743 12.305 1.00 93.50 82 VAL A N 1
ATOM 654 C CA . VAL A 1 82 ? -8.091 4.984 11.525 1.00 93.50 82 VAL A CA 1
ATOM 655 C C . VAL A 1 82 ? -8.884 6.073 12.229 1.00 93.50 82 VAL A C 1
ATOM 657 O O . VAL A 1 82 ? -9.789 5.808 13.024 1.00 93.50 82 VAL A O 1
ATOM 660 N N . MET A 1 83 ? -8.541 7.319 11.910 1.00 88.88 83 MET A N 1
ATOM 661 C CA . MET A 1 83 ? -9.266 8.509 12.342 1.00 88.88 83 MET A CA 1
ATOM 662 C C . MET A 1 83 ? -10.239 8.931 11.240 1.00 88.88 83 MET A C 1
ATOM 664 O O . MET A 1 83 ? -9.833 9.298 10.138 1.00 88.88 83 MET A O 1
ATOM 668 N N . ARG A 1 84 ? -11.537 8.882 11.531 1.00 85.75 84 ARG A N 1
ATOM 669 C CA . ARG A 1 84 ? -12.605 9.342 10.638 1.00 85.75 84 ARG A CA 1
ATOM 670 C C . ARG A 1 84 ? -12.889 10.831 10.864 1.00 85.75 84 ARG A C 1
ATOM 672 O O . ARG A 1 84 ? -12.369 11.468 11.784 1.00 85.75 84 ARG A O 1
ATOM 679 N N . LYS A 1 85 ? -13.771 11.386 10.023 1.00 81.31 85 LYS A N 1
ATOM 680 C CA . LYS A 1 85 ? -14.342 12.728 10.224 1.00 81.31 85 LYS A CA 1
ATOM 681 C C . LYS A 1 85 ? -14.895 12.869 11.652 1.00 81.31 85 LYS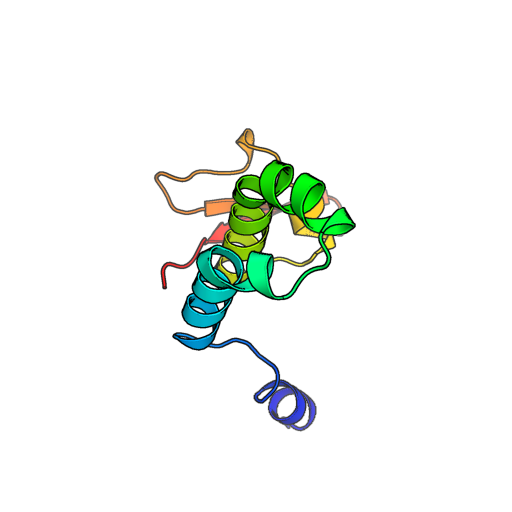 A C 1
ATOM 683 O O . LYS A 1 85 ? -15.342 11.888 12.241 1.00 81.31 85 LYS A O 1
ATOM 688 N N . GLU A 1 86 ? -14.851 14.091 12.183 1.00 83.06 86 GLU A N 1
ATOM 689 C CA . GLU A 1 86 ? -15.266 14.432 13.560 1.00 83.06 86 GLU A CA 1
ATOM 690 C C . GLU A 1 86 ? -14.389 13.819 14.670 1.00 83.06 86 GLU A C 1
ATOM 692 O O . GLU A 1 86 ? -14.779 13.816 15.833 1.00 83.06 86 GLU A O 1
ATOM 697 N N . GLY A 1 87 ? -13.205 13.288 14.341 1.00 80.50 87 GLY A N 1
ATOM 698 C CA . GLY A 1 87 ? -12.284 12.728 15.337 1.00 80.50 87 GLY A CA 1
ATOM 699 C C . GLY A 1 87 ? -12.694 11.351 15.871 1.00 80.50 87 GLY A C 1
ATOM 700 O O . GLY A 1 87 ? -12.117 10.875 16.849 1.00 80.50 87 GLY A O 1
ATOM 701 N N . LYS A 1 88 ? -13.665 10.686 15.233 1.00 85.94 88 LYS A N 1
ATOM 702 C CA . LYS A 1 88 ? -14.085 9.328 15.598 1.00 85.94 88 LYS A CA 1
ATOM 703 C C . LYS A 1 88 ? -13.011 8.312 15.208 1.00 85.94 88 LYS A C 1
ATOM 705 O O . LYS A 1 88 ? -12.485 8.355 14.098 1.00 85.94 88 LYS A O 1
ATOM 710 N N . LYS A 1 89 ? -12.706 7.386 16.117 1.00 89.00 89 LYS A N 1
ATOM 711 C CA . LYS A 1 89 ? -11.811 6.250 15.861 1.00 89.00 89 LYS A CA 1
ATOM 712 C C . LYS A 1 89 ? -12.605 5.089 15.288 1.00 89.00 89 LYS A C 1
ATOM 714 O O . LYS A 1 89 ? -13.713 4.823 15.743 1.00 89.00 89 LYS A O 1
ATOM 719 N N . ASP A 1 90 ? -12.011 4.402 14.328 1.00 91.94 90 ASP A N 1
ATOM 720 C CA . ASP A 1 90 ? -12.586 3.227 13.687 1.00 91.94 90 ASP A CA 1
ATOM 721 C C . ASP A 1 90 ? -11.499 2.163 13.476 1.00 91.94 90 ASP A C 1
ATOM 723 O O . ASP A 1 90 ? -10.303 2.474 13.516 1.00 91.94 90 ASP A O 1
ATOM 727 N N . VAL A 1 91 ? -11.904 0.909 13.291 1.00 92.88 91 VAL A N 1
ATOM 728 C CA . VAL A 1 91 ? -10.999 -0.217 13.035 1.00 92.88 91 VAL A CA 1
ATOM 729 C C . VAL A 1 91 ? -11.460 -0.937 11.782 1.00 92.88 91 VAL A C 1
ATOM 731 O O . VAL A 1 91 ? -12.585 -1.424 11.712 1.00 92.88 91 VAL A O 1
ATOM 734 N N . VAL A 1 92 ? -10.566 -1.025 10.805 1.00 93.62 92 VAL A N 1
ATOM 735 C CA . VAL A 1 92 ? -10.844 -1.601 9.491 1.00 93.62 92 VAL A CA 1
ATOM 736 C C . VAL A 1 92 ? -10.018 -2.879 9.324 1.00 93.62 92 VAL A C 1
ATOM 738 O O . VAL A 1 92 ? -8.838 -2.884 9.693 1.00 93.62 92 VAL A O 1
ATOM 741 N N . PRO A 1 93 ? -10.607 -3.981 8.830 1.00 93.75 93 PRO A N 1
ATOM 742 C CA . PRO A 1 93 ? -9.848 -5.185 8.525 1.00 93.75 93 PRO A CA 1
ATOM 743 C C . PRO A 1 93 ? -8.938 -4.968 7.310 1.00 93.75 93 PRO A C 1
ATOM 745 O O . PRO A 1 93 ? -9.258 -4.213 6.395 1.00 93.75 93 PRO A O 1
ATOM 748 N N . ILE A 1 94 ? -7.815 -5.670 7.305 1.00 93.88 94 ILE A N 1
ATOM 749 C CA . ILE A 1 94 ? -6.911 -5.816 6.170 1.00 93.88 94 ILE A CA 1
ATOM 750 C C . ILE A 1 94 ? -7.264 -7.161 5.537 1.00 93.88 94 ILE A C 1
ATOM 752 O O . ILE A 1 94 ? -7.024 -8.209 6.135 1.00 93.88 94 ILE A O 1
ATOM 756 N N . ALA A 1 95 ? -7.905 -7.137 4.370 1.00 88.06 95 ALA A N 1
ATOM 757 C CA . ALA A 1 95 ? -8.279 -8.352 3.664 1.00 88.06 95 ALA A CA 1
ATOM 758 C C . ALA A 1 95 ? -7.044 -9.095 3.138 1.00 88.06 95 ALA A C 1
ATOM 760 O O . ALA A 1 95 ? -6.059 -8.485 2.720 1.00 88.06 95 ALA A O 1
ATOM 761 N N . HIS A 1 96 ? -7.136 -10.421 3.118 1.00 79.62 96 HIS A N 1
ATOM 762 C CA . HIS A 1 96 ? -6.194 -11.274 2.405 1.00 79.62 96 HIS A CA 1
ATOM 763 C C . HIS A 1 96 ? -6.737 -11.552 1.003 1.00 79.62 96 HIS A C 1
ATOM 765 O O . HIS A 1 96 ? -7.938 -11.780 0.844 1.00 79.62 96 HIS A O 1
ATOM 771 N N . PHE A 1 97 ? -5.853 -11.532 0.012 1.00 73.19 97 PHE A N 1
ATOM 772 C CA . PHE A 1 97 ? -6.121 -11.896 -1.375 1.00 73.19 97 PHE A CA 1
ATOM 773 C C . PHE A 1 97 ? -4.915 -12.648 -1.946 1.00 73.19 97 PHE A C 1
ATOM 775 O O . PHE A 1 97 ? -3.792 -12.435 -1.430 1.00 73.19 97 PHE A O 1
#

Radius of gyration: 15.9 Å; chains: 1; bounding box: 48×26×34 Å

Sequence (97 aa):
MHYRASQLEGKLFLGDETKVFLEFVEHDYEKSISNRARTSFKKNKVRDLAILSLFLSSGLRCAELVGINLNDLNLETGKVRVMRKEGKKDVVPIAHF

Secondary structure (DSSP, 8-state):
--HHHHHHHTTS--THHHHHHHHHHHHTHHHHS-HHHHHHHHHHHHHHHHHHHHHHHH---HHHHTT--GGGEETTTTEEEEE-GGG-EEEEE----

InterPro domains:
  IPR002104 Integrase, catalytic domain [PF00589] (24-95)
  IPR002104 Integrase, catalytic domain [PS51898] (20-97)
  IPR011010 DNA breaking-rejoining enzyme, catalytic core [SSF56349] (40-95)
  IPR013762 Integrase-like, catalytic domain superfamily [G3DSA:1.10.443.10] (25-97)